Protein AF-X1UBA2-F1 (afdb_monomer_lite)

Organism: NCBI:txid412755

Foldseek 3Di:
DEALEEAEQQQLCLVVLVVVLVCPPPVNVVVQQPDAQPVRHHDHPPHADAYEYQHHHDYPDCSVVVSVVSNVVSVHHYHDCNVQEDCDWDADPNHTRHYSLVVLQPDSEYERARQDDDACVVVVSNVVSVHAYEYECHDNCVPPPVVVPDDHNYLYPDWDADPVRRTDGDDD

Sequence (172 aa):
MLQATRVTNRKAIELAIDVIGEMQKEKNRKILEEAKLYNGKSFKEDSRIVLVLAGMIETADDYVERLKTRAKESNVELLFVNNLVEHSRCIKNNNKIYSLWDTYVFADIVTYPSIQEGWGNQFLEGLFAKKPMLVFEYDVYKEDIKEKGFKVISLGDKYELDKYGLAKVDKK

Secondary structure (DSSP, 8-state):
-EE-S-BSGGG-THHHHHHHHHHTSHHHHHHHHHSBPTTSPBP-TT---EEEE-S-B--SSSHHHHHHHHHHHTTPEEEE-TTSEESS-EEETTEEEEEHHHHHHH-SSEEE--SS-SS-HHHHHHHHTT--EEE---HHIIIIIGGG----EE--S--EE-TTS-EE----

pLDDT: mean 94.85, std 4.14, range [59.09, 98.62]

Structure (mmCIF, N/CA/C/O backbone):
data_AF-X1UBA2-F1
#
_entry.id   AF-X1UBA2-F1
#
loop_
_atom_site.group_PDB
_atom_site.id
_atom_site.type_symbol
_atom_site.label_atom_id
_atom_site.label_alt_id
_atom_site.label_comp_id
_atom_site.label_asym_id
_atom_site.label_entity_id
_atom_site.label_seq_id
_atom_site.pdbx_PDB_ins_code
_atom_site.Cartn_x
_atom_site.Cartn_y
_atom_site.Cartn_z
_atom_site.occupancy
_atom_site.B_iso_or_equiv
_atom_site.auth_seq_id
_atom_site.auth_comp_id
_atom_site.auth_asym_id
_atom_site.auth_atom_id
_atom_site.pdbx_PDB_model_num
ATOM 1 N N . MET A 1 1 ? 2.093 -6.332 3.374 1.00 97.38 1 MET A N 1
ATOM 2 C CA . MET A 1 1 ? 1.304 -5.557 2.387 1.00 97.38 1 MET A CA 1
ATOM 3 C C . MET A 1 1 ? 2.183 -5.285 1.176 1.00 97.38 1 MET A C 1
ATOM 5 O O . MET A 1 1 ? 3.387 -5.146 1.357 1.00 97.38 1 MET A O 1
ATOM 9 N N . LEU A 1 2 ? 1.626 -5.280 -0.036 1.00 98.50 2 LEU A N 1
ATOM 10 C CA . LEU A 1 2 ? 2.387 -5.181 -1.288 1.00 98.50 2 LEU A CA 1
ATOM 11 C C . LEU A 1 2 ? 2.038 -3.909 -2.065 1.00 98.50 2 LEU A C 1
ATOM 13 O O . LEU A 1 2 ? 0.901 -3.763 -2.504 1.00 98.50 2 LEU A O 1
ATOM 17 N N . GLN A 1 3 ? 3.050 -3.088 -2.337 1.00 97.81 3 GLN A N 1
ATOM 18 C CA . GLN A 1 3 ? 3.025 -2.028 -3.336 1.00 97.81 3 GLN A CA 1
ATOM 19 C C . GLN A 1 3 ? 3.725 -2.530 -4.611 1.00 97.81 3 GLN A C 1
ATOM 21 O O . GLN A 1 3 ? 4.956 -2.568 -4.701 1.00 97.81 3 GLN A O 1
ATOM 26 N N . ALA A 1 4 ? 2.929 -2.931 -5.602 1.00 95.75 4 ALA A N 1
ATOM 27 C CA . ALA A 1 4 ? 3.421 -3.484 -6.869 1.00 95.75 4 ALA A CA 1
ATOM 28 C C . ALA A 1 4 ? 3.669 -2.420 -7.957 1.00 95.75 4 ALA A C 1
ATOM 30 O O . ALA A 1 4 ? 4.219 -2.714 -9.017 1.00 95.75 4 ALA A O 1
ATOM 31 N N . THR A 1 5 ? 3.261 -1.170 -7.722 1.00 95.44 5 THR A N 1
ATOM 32 C CA . THR A 1 5 ? 3.533 -0.073 -8.655 1.00 95.44 5 THR A CA 1
ATOM 33 C C . THR A 1 5 ? 4.983 0.380 -8.562 1.00 95.44 5 THR A C 1
ATOM 35 O O . THR A 1 5 ? 5.669 0.148 -7.568 1.00 95.44 5 THR A O 1
ATOM 38 N N . ARG A 1 6 ? 5.415 1.145 -9.566 1.00 94.94 6 ARG A N 1
ATOM 39 C CA . ARG A 1 6 ? 6.634 1.955 -9.479 1.00 94.94 6 ARG A CA 1
ATOM 40 C C . ARG A 1 6 ? 6.600 2.880 -8.259 1.00 94.94 6 ARG A C 1
ATOM 42 O O . ARG A 1 6 ? 5.516 3.278 -7.827 1.00 94.94 6 ARG A O 1
ATOM 49 N N . VAL A 1 7 ? 7.766 3.235 -7.735 1.00 96.81 7 VAL A N 1
ATOM 50 C CA . VAL A 1 7 ? 7.919 4.169 -6.614 1.00 96.81 7 VAL A CA 1
ATOM 51 C C . VAL A 1 7 ? 8.079 5.578 -7.176 1.00 96.81 7 VAL A C 1
ATOM 53 O O . VAL A 1 7 ? 9.129 5.914 -7.719 1.00 96.81 7 VAL A O 1
ATOM 56 N N . THR A 1 8 ? 7.013 6.376 -7.092 1.00 96.38 8 THR A N 1
ATOM 57 C CA . THR A 1 8 ? 6.951 7.756 -7.597 1.00 96.38 8 THR A CA 1
ATOM 58 C C . THR A 1 8 ? 5.837 8.539 -6.890 1.00 96.38 8 THR A C 1
ATOM 60 O O . THR A 1 8 ? 4.857 7.929 -6.456 1.00 96.38 8 THR A O 1
ATOM 63 N N . ASN A 1 9 ? 5.957 9.870 -6.805 1.00 95.88 9 ASN A N 1
ATOM 64 C CA . ASN A 1 9 ? 5.080 10.749 -6.014 1.00 95.88 9 ASN A CA 1
ATOM 65 C C . ASN A 1 9 ? 3.577 10.513 -6.257 1.00 95.88 9 ASN A C 1
ATOM 67 O O . ASN A 1 9 ? 2.803 10.354 -5.320 1.00 95.88 9 ASN A O 1
ATOM 71 N N . ARG A 1 10 ? 3.150 10.394 -7.521 1.00 95.19 10 ARG A N 1
ATOM 72 C CA . ARG A 1 10 ? 1.727 10.206 -7.874 1.00 95.19 10 ARG A CA 1
ATOM 73 C C . ARG A 1 10 ? 1.104 8.896 -7.373 1.00 95.19 10 ARG A C 1
ATOM 75 O O . ARG A 1 10 ? -0.110 8.717 -7.463 1.00 95.19 10 ARG A O 1
ATOM 82 N N . LYS A 1 11 ? 1.925 7.948 -6.907 1.00 97.06 11 LYS A N 1
ATOM 83 C CA . LYS A 1 11 ? 1.452 6.676 -6.347 1.00 97.06 11 LYS A CA 1
ATOM 84 C C . LYS A 1 11 ? 1.094 6.779 -4.871 1.00 97.06 11 LYS A C 1
ATOM 86 O O . LYS A 1 11 ? 0.475 5.839 -4.393 1.00 97.06 11 LYS A O 1
ATOM 91 N N . ALA A 1 12 ? 1.457 7.877 -4.201 1.00 97.62 12 ALA A N 1
ATOM 92 C CA . ALA A 1 12 ? 1.105 8.193 -2.818 1.00 97.62 12 ALA A CA 1
ATOM 93 C C . ALA A 1 12 ? 1.307 7.019 -1.835 1.00 97.62 12 ALA A C 1
ATOM 95 O O . ALA A 1 12 ? 0.443 6.676 -1.027 1.00 97.62 12 ALA A O 1
ATOM 96 N N . ILE A 1 13 ? 2.465 6.362 -1.931 1.00 98.31 13 ILE A N 1
ATOM 97 C CA . ILE A 1 13 ? 2.840 5.174 -1.148 1.00 98.31 13 ILE A CA 1
ATOM 98 C C . ILE A 1 13 ? 2.799 5.452 0.362 1.00 98.31 13 ILE A C 1
ATOM 100 O O . ILE A 1 13 ? 2.500 4.558 1.152 1.00 98.31 13 ILE A O 1
ATOM 104 N N . GLU A 1 14 ? 3.040 6.695 0.765 1.00 98.38 14 GLU A N 1
ATOM 105 C CA . GLU A 1 14 ? 2.887 7.201 2.125 1.00 98.38 14 GLU A CA 1
ATOM 106 C C . GLU A 1 14 ? 1.521 6.885 2.746 1.00 98.38 14 GLU A C 1
ATOM 108 O O . GLU A 1 14 ? 1.462 6.594 3.935 1.00 98.38 14 GLU A O 1
ATOM 113 N N . LEU A 1 15 ? 0.439 6.827 1.965 1.00 98.44 15 LEU A N 1
ATOM 114 C CA . LEU A 1 15 ? -0.880 6.494 2.504 1.00 98.44 15 LEU A CA 1
ATOM 115 C C . LEU A 1 15 ? -0.945 5.031 2.964 1.00 98.44 15 LEU A C 1
ATOM 117 O O . LEU A 1 15 ? -1.611 4.714 3.948 1.00 98.44 15 LEU A O 1
ATOM 121 N N . ALA A 1 16 ? -0.218 4.127 2.300 1.00 98.50 16 ALA A N 1
ATOM 122 C CA . ALA A 1 16 ? -0.073 2.753 2.774 1.00 98.50 16 ALA A CA 1
ATOM 123 C C . ALA A 1 16 ? 0.771 2.684 4.056 1.00 98.50 16 ALA A C 1
ATOM 125 O O . ALA A 1 16 ? 0.472 1.879 4.939 1.00 98.50 16 ALA A O 1
ATOM 126 N N . ILE A 1 17 ? 1.796 3.536 4.176 1.00 98.62 17 ILE A N 1
ATOM 127 C CA . ILE A 1 17 ? 2.599 3.666 5.401 1.00 98.62 17 ILE A CA 1
ATOM 128 C C . ILE A 1 17 ? 1.708 4.130 6.555 1.00 98.62 17 ILE A C 1
ATOM 130 O O . ILE A 1 17 ? 1.725 3.511 7.617 1.00 98.62 17 ILE A O 1
ATOM 134 N N . ASP A 1 18 ? 0.888 5.155 6.334 1.00 97.81 18 ASP A N 1
ATOM 135 C CA . ASP A 1 18 ? -0.023 5.695 7.342 1.00 97.81 18 ASP A CA 1
ATOM 136 C C . ASP A 1 18 ? -1.029 4.643 7.823 1.00 97.81 18 ASP A C 1
ATOM 138 O O . ASP A 1 18 ? -1.235 4.491 9.029 1.00 97.81 18 ASP A O 1
ATOM 142 N N . VAL A 1 19 ? -1.607 3.858 6.904 1.00 97.81 19 VAL A N 1
ATOM 143 C CA . VAL A 1 19 ? -2.500 2.745 7.264 1.00 97.81 19 VAL A CA 1
ATOM 144 C C . VAL A 1 19 ? -1.780 1.705 8.113 1.00 97.81 19 VAL A C 1
ATOM 146 O O . VAL A 1 19 ? -2.325 1.281 9.129 1.00 97.81 19 VAL A O 1
ATOM 149 N N . ILE A 1 20 ? -0.556 1.309 7.753 1.00 98.06 20 ILE A N 1
ATOM 150 C CA . ILE A 1 20 ? 0.208 0.353 8.567 1.00 98.06 20 ILE A CA 1
ATOM 151 C C . ILE A 1 20 ? 0.513 0.949 9.944 1.00 98.06 20 ILE A C 1
ATOM 153 O O . ILE A 1 20 ? 0.348 0.262 10.951 1.00 98.06 20 ILE A O 1
ATOM 157 N N . GLY A 1 21 ? 0.889 2.227 10.012 1.00 97.44 21 GLY A N 1
ATOM 158 C CA . GLY A 1 21 ? 1.092 2.942 11.272 1.00 97.44 21 GLY A CA 1
ATOM 159 C C . GLY A 1 21 ? -0.148 2.897 12.170 1.00 97.44 21 GLY A C 1
ATOM 160 O O . GLY A 1 21 ? -0.042 2.606 13.360 1.00 97.44 21 GLY A O 1
ATOM 161 N N . GLU A 1 22 ? -1.341 3.100 11.604 1.00 96.12 22 GLU A N 1
ATOM 162 C CA . GLU A 1 22 ? -2.607 2.955 12.330 1.00 96.12 22 GLU A CA 1
ATOM 163 C C . GLU A 1 22 ? -2.889 1.495 12.728 1.00 96.12 22 GLU A C 1
ATOM 165 O O . GLU A 1 22 ? -3.284 1.252 13.868 1.00 96.12 22 GLU A O 1
ATOM 170 N N . MET A 1 23 ? -2.646 0.511 11.855 1.00 95.56 23 MET A N 1
ATOM 171 C CA . MET A 1 23 ? -2.834 -0.920 12.155 1.00 95.56 23 MET A CA 1
ATOM 172 C C . MET A 1 23 ? -1.952 -1.408 13.310 1.00 95.56 23 MET A C 1
ATOM 174 O O . MET A 1 23 ? -2.353 -2.299 14.055 1.00 95.56 23 MET A O 1
ATOM 178 N N . GLN A 1 24 ? -0.757 -0.836 13.465 1.00 95.25 24 GLN A N 1
ATOM 179 C CA . GLN A 1 24 ? 0.185 -1.218 14.518 1.00 95.25 24 GLN A CA 1
ATOM 180 C C . GLN A 1 24 ? -0.149 -0.632 15.893 1.00 95.25 24 GLN A C 1
ATOM 182 O O . GLN A 1 24 ? 0.412 -1.086 16.890 1.00 95.25 24 GLN A O 1
ATOM 187 N N . LYS A 1 25 ? -1.062 0.344 15.984 1.00 95.38 25 LYS A N 1
ATOM 188 C CA . LYS A 1 25 ? -1.527 0.846 17.283 1.00 95.38 25 LYS A CA 1
ATOM 189 C C . LYS A 1 25 ? -2.190 -0.276 18.067 1.00 95.38 25 LYS A C 1
ATOM 191 O O . LYS A 1 25 ? -2.997 -1.015 17.512 1.00 95.38 25 LYS A O 1
ATOM 1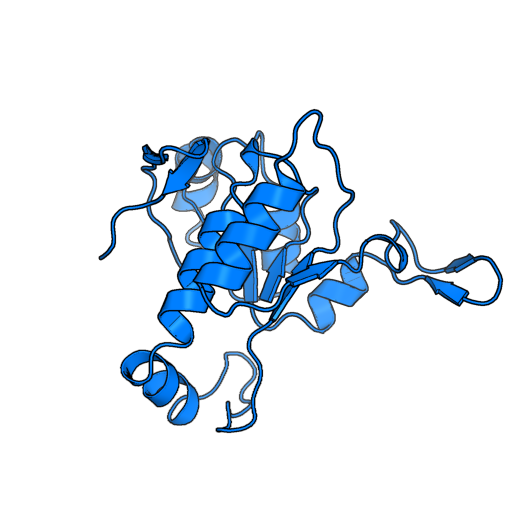96 N N . GLU A 1 26 ? -1.921 -0.337 19.370 1.00 94.25 26 GLU A N 1
ATOM 197 C CA . GLU A 1 26 ? -2.340 -1.438 20.249 1.00 94.25 26 GLU A CA 1
ATOM 198 C C . GLU A 1 26 ? -3.820 -1.824 20.075 1.00 94.25 26 GLU A C 1
ATOM 200 O O . GLU A 1 26 ? -4.140 -2.992 19.871 1.00 94.25 26 GLU A O 1
ATOM 205 N N . LYS A 1 27 ? -4.724 -0.834 20.068 1.00 95.12 27 LYS A N 1
ATOM 206 C CA . LYS A 1 27 ? -6.165 -1.055 19.870 1.00 95.12 27 LYS A CA 1
ATOM 207 C C . LYS A 1 27 ? -6.480 -1.769 18.550 1.00 95.12 27 LYS A C 1
ATOM 209 O O . LYS A 1 27 ? -7.299 -2.679 18.537 1.00 95.12 27 LYS A O 1
ATOM 214 N N . ASN A 1 28 ? -5.862 -1.345 17.450 1.00 94.94 28 ASN A N 1
ATOM 215 C CA . ASN A 1 28 ? -6.130 -1.895 16.121 1.00 94.94 28 ASN A CA 1
ATOM 216 C C . ASN A 1 28 ? -5.433 -3.242 15.931 1.00 94.94 28 ASN A C 1
ATOM 218 O O . ASN A 1 28 ? -5.995 -4.147 15.319 1.00 94.94 28 ASN A O 1
ATOM 222 N N . ARG A 1 29 ? -4.242 -3.401 16.512 1.00 94.75 29 ARG A N 1
ATOM 223 C CA . ARG A 1 29 ? -3.502 -4.658 16.485 1.00 94.75 29 ARG A CA 1
ATOM 224 C C . ARG A 1 29 ? -4.261 -5.782 17.191 1.00 94.75 29 ARG A C 1
ATOM 226 O O . ARG A 1 29 ? -4.348 -6.867 16.628 1.00 94.75 29 ARG A O 1
ATOM 233 N N . LYS A 1 30 ? -4.892 -5.511 18.341 1.00 94.44 30 LYS A N 1
ATOM 234 C CA . LYS A 1 30 ? -5.744 -6.493 19.041 1.00 94.44 30 LYS A CA 1
ATOM 235 C C . LYS A 1 30 ? -6.877 -7.023 18.158 1.00 94.44 30 LYS A C 1
ATOM 237 O O . LYS A 1 30 ? -7.118 -8.222 18.129 1.00 94.44 30 LYS A O 1
ATOM 242 N N . ILE A 1 31 ? -7.501 -6.156 17.353 1.00 94.38 31 ILE A N 1
ATOM 243 C CA . ILE A 1 31 ? -8.531 -6.574 16.385 1.00 94.38 31 ILE A CA 1
ATOM 244 C C . ILE A 1 31 ? -7.952 -7.569 15.370 1.00 94.38 31 ILE A C 1
ATOM 246 O O . ILE A 1 31 ? -8.614 -8.540 15.015 1.00 94.38 31 ILE A O 1
ATOM 250 N N . LEU A 1 32 ? -6.717 -7.351 14.902 1.00 92.94 32 LEU A N 1
ATOM 251 C CA . LEU A 1 32 ? -6.056 -8.277 13.978 1.00 92.94 32 LEU A CA 1
ATOM 252 C C . LEU A 1 32 ? -5.765 -9.627 14.643 1.00 92.94 32 LEU A C 1
ATOM 254 O O . LEU A 1 32 ? -5.968 -10.658 14.008 1.00 92.94 32 LEU A O 1
ATOM 258 N N . GLU A 1 33 ? -5.313 -9.619 15.898 1.00 93.56 33 GLU A N 1
ATOM 259 C CA . GLU A 1 33 ? -4.967 -10.820 16.676 1.00 93.56 33 GLU A CA 1
ATOM 260 C C . GLU A 1 33 ? -6.193 -11.687 17.015 1.00 93.56 33 GLU A C 1
ATOM 262 O O . GLU A 1 33 ? -6.102 -12.916 17.038 1.00 93.56 33 GLU A O 1
ATOM 267 N N . GLU A 1 34 ? -7.355 -11.064 17.220 1.00 93.50 34 GLU A N 1
ATOM 268 C CA . GLU A 1 34 ? -8.629 -11.751 17.469 1.00 93.50 34 GLU A CA 1
ATOM 269 C C . GLU A 1 34 ? -9.311 -12.237 16.176 1.00 93.50 34 GLU A C 1
ATOM 271 O O . GLU A 1 34 ? -10.124 -13.167 16.198 1.00 93.50 34 GLU A O 1
ATOM 276 N N . ALA A 1 35 ? -8.981 -11.630 15.033 1.00 90.94 35 ALA A N 1
ATOM 277 C CA . ALA A 1 35 ? -9.580 -11.939 13.742 1.00 90.94 35 ALA A CA 1
ATOM 278 C C . ALA A 1 35 ? -8.798 -12.993 12.937 1.00 90.94 35 ALA A C 1
ATOM 280 O O . ALA A 1 35 ? -7.645 -13.347 13.197 1.00 90.94 35 ALA A O 1
ATOM 281 N N . LYS A 1 36 ? -9.443 -13.496 11.880 1.00 92.31 36 LYS A N 1
ATOM 282 C CA . LYS A 1 36 ? -8.781 -14.268 10.823 1.00 92.31 36 LYS A CA 1
ATOM 283 C C . LYS A 1 36 ? -8.477 -13.361 9.641 1.00 92.31 36 LYS A C 1
ATOM 285 O O . LYS A 1 36 ? -9.319 -12.568 9.225 1.00 92.31 36 LYS A O 1
ATOM 290 N N . LEU A 1 37 ? -7.289 -13.524 9.065 1.00 92.44 37 LEU A N 1
ATOM 291 C CA . LEU A 1 37 ? -6.950 -12.916 7.783 1.00 92.44 37 LEU A CA 1
ATOM 292 C C . LEU A 1 37 ? -7.864 -13.477 6.682 1.00 92.44 37 LEU A C 1
ATOM 294 O O . LEU A 1 37 ? -8.437 -14.558 6.822 1.00 92.44 37 LEU A O 1
ATOM 298 N N . TYR A 1 38 ? -7.949 -12.782 5.544 1.00 89.94 38 TYR A N 1
ATOM 299 C CA . TYR A 1 38 ? -8.788 -13.179 4.398 1.00 89.94 38 TYR A CA 1
ATOM 300 C C . TYR A 1 38 ? -8.539 -14.618 3.898 1.00 89.94 38 TYR A C 1
ATOM 302 O O . TYR A 1 38 ? -9.408 -15.222 3.278 1.00 89.94 38 TYR A O 1
ATOM 310 N N . ASN A 1 39 ? -7.345 -15.161 4.158 1.00 90.75 39 ASN A N 1
ATOM 311 C CA . ASN A 1 39 ? -6.912 -16.506 3.781 1.00 90.75 39 ASN A CA 1
ATOM 312 C C . ASN A 1 39 ? -7.069 -17.541 4.916 1.00 90.75 39 ASN A C 1
ATOM 314 O O . ASN A 1 39 ? -6.516 -18.636 4.824 1.00 90.75 39 ASN A O 1
ATOM 318 N N . GLY A 1 40 ? -7.768 -17.197 6.002 1.00 93.19 40 GLY A N 1
ATOM 319 C CA . GLY A 1 40 ? -8.025 -18.071 7.151 1.00 93.19 40 GLY A CA 1
ATOM 320 C C . GLY A 1 40 ? -6.862 -18.211 8.140 1.00 93.19 40 GLY A C 1
ATOM 321 O O . GLY A 1 40 ? -7.017 -18.866 9.175 1.00 93.19 40 GLY A O 1
ATOM 322 N N . LYS A 1 41 ? -5.702 -17.598 7.871 1.00 93.31 41 LYS A N 1
ATOM 323 C CA . LYS A 1 41 ? -4.570 -17.592 8.808 1.00 93.31 41 LYS A CA 1
ATOM 324 C C . LYS A 1 41 ? -4.865 -16.685 10.006 1.00 93.31 41 LYS A C 1
ATOM 326 O O . LYS A 1 41 ? -5.590 -15.700 9.887 1.00 93.31 41 LYS A O 1
ATOM 331 N N . SER A 1 42 ? -4.293 -17.018 11.160 1.00 94.25 42 SER A N 1
ATOM 332 C CA . SER A 1 42 ? -4.296 -16.127 12.328 1.00 94.25 42 SER A CA 1
ATOM 333 C C . SER A 1 42 ? -3.182 -15.091 12.216 1.00 94.25 42 SER A C 1
ATOM 335 O O . SER A 1 42 ? -2.085 -15.425 11.765 1.00 94.25 42 SER A O 1
ATOM 337 N N . PHE A 1 43 ? -3.447 -13.881 12.701 1.00 94.62 43 PHE A N 1
ATOM 338 C CA . PHE A 1 43 ? -2.416 -12.905 13.032 1.00 94.62 43 PHE A CA 1
ATOM 339 C C . PHE A 1 43 ? -2.018 -13.104 14.501 1.00 94.62 43 PHE A C 1
ATOM 341 O O . PHE A 1 43 ? -2.880 -13.316 15.347 1.00 94.62 43 PHE A O 1
ATOM 348 N N . LYS A 1 44 ? -0.721 -13.132 14.798 1.00 92.75 44 LYS A N 1
ATOM 349 C CA . LYS A 1 44 ? -0.187 -13.426 16.137 1.00 92.75 44 LYS A CA 1
ATOM 350 C C . LYS A 1 44 ? 0.556 -12.221 16.700 1.00 92.75 44 LYS A C 1
ATOM 352 O O . LYS A 1 44 ? 0.955 -11.335 15.948 1.00 92.75 44 LYS A O 1
ATOM 357 N N . GLU A 1 45 ? 0.836 -12.254 17.997 1.00 89.06 45 GLU A N 1
ATOM 358 C CA . GLU A 1 45 ? 1.631 -11.230 18.683 1.00 89.06 45 GLU A CA 1
ATOM 359 C C . GLU A 1 45 ? 3.001 -11.001 18.014 1.00 89.06 45 GLU A C 1
ATOM 361 O O . GLU A 1 45 ? 3.410 -9.859 17.820 1.00 89.06 45 GLU A O 1
ATOM 366 N N . ASP A 1 46 ? 3.665 -12.064 17.548 1.00 91.31 46 ASP A N 1
ATOM 367 C CA . ASP A 1 46 ? 4.959 -12.015 16.850 1.00 91.31 46 ASP A CA 1
ATOM 368 C C . ASP A 1 46 ? 4.853 -11.701 15.343 1.00 91.31 46 ASP A C 1
ATOM 370 O O . ASP A 1 46 ? 5.864 -11.627 14.637 1.00 91.31 46 ASP A O 1
ATOM 374 N N . SER A 1 47 ? 3.640 -11.500 14.817 1.00 94.38 47 SER A N 1
ATOM 375 C CA . SER A 1 47 ? 3.431 -11.212 13.396 1.00 94.38 47 SER A CA 1
ATOM 376 C C . SER A 1 47 ? 3.891 -9.802 13.034 1.00 94.38 47 SER A C 1
ATOM 378 O O . SER A 1 47 ? 3.571 -8.811 13.693 1.00 94.38 47 SER A O 1
ATOM 380 N N . ARG A 1 48 ? 4.621 -9.692 11.926 1.00 95.06 48 ARG A N 1
ATOM 381 C CA . ARG A 1 48 ? 5.126 -8.417 11.405 1.00 95.06 48 ARG A CA 1
ATOM 382 C C . ARG A 1 48 ? 4.209 -7.870 10.320 1.00 95.06 48 ARG A C 1
ATOM 384 O O . ARG A 1 48 ? 3.746 -8.623 9.464 1.00 95.06 48 ARG A O 1
ATOM 391 N N . ILE A 1 49 ? 4.005 -6.553 10.314 1.00 96.94 49 ILE A N 1
ATOM 392 C CA . ILE A 1 49 ? 3.355 -5.851 9.203 1.00 96.94 49 ILE A CA 1
ATOM 393 C C . ILE A 1 49 ? 4.435 -5.081 8.451 1.00 96.94 49 ILE A C 1
ATOM 395 O O . ILE A 1 49 ? 4.970 -4.097 8.947 1.00 96.94 49 ILE A O 1
ATOM 399 N N . VAL A 1 50 ? 4.761 -5.552 7.251 1.00 98.00 50 VAL A N 1
ATOM 400 C CA . VAL A 1 50 ? 5.782 -4.946 6.387 1.00 98.00 50 VAL A CA 1
ATOM 401 C C . VAL A 1 50 ? 5.147 -4.409 5.108 1.00 98.00 50 VAL A C 1
ATOM 403 O O . VAL A 1 50 ? 4.199 -5.016 4.588 1.00 98.00 50 VAL A O 1
ATOM 406 N N . LEU A 1 51 ? 5.672 -3.303 4.577 1.00 98.62 51 LEU A N 1
ATOM 407 C CA . LEU A 1 51 ? 5.318 -2.796 3.251 1.00 98.62 51 LEU A CA 1
ATOM 408 C C . LEU A 1 51 ? 6.398 -3.191 2.243 1.00 98.62 51 LEU A C 1
ATOM 410 O O . LEU A 1 51 ? 7.517 -2.684 2.278 1.00 98.62 51 LEU A O 1
ATOM 414 N N . VAL A 1 52 ? 6.055 -4.104 1.340 1.00 98.50 52 VAL A N 1
ATOM 415 C CA . VAL A 1 52 ? 6.953 -4.582 0.285 1.00 98.50 52 VAL A CA 1
ATOM 416 C C . VAL A 1 52 ? 6.780 -3.717 -0.957 1.00 98.50 52 VAL A C 1
ATOM 418 O O . VAL A 1 52 ? 5.676 -3.607 -1.484 1.00 98.50 52 VAL A O 1
ATOM 421 N N . LEU A 1 53 ? 7.875 -3.132 -1.431 1.00 98.25 53 LEU A N 1
ATOM 422 C CA . LEU A 1 53 ? 7.956 -2.263 -2.602 1.00 98.25 53 LEU A CA 1
ATOM 423 C C . LEU A 1 53 ? 8.656 -3.039 -3.719 1.00 98.25 53 LEU A C 1
ATOM 425 O O . LEU A 1 53 ? 9.876 -3.219 -3.693 1.00 98.25 53 LEU A O 1
ATOM 429 N N . ALA A 1 54 ? 7.866 -3.553 -4.662 1.00 96.75 54 ALA A N 1
ATOM 430 C CA . ALA A 1 54 ? 8.358 -4.438 -5.721 1.00 96.75 54 ALA A CA 1
ATOM 431 C C . ALA A 1 54 ? 8.629 -3.717 -7.048 1.00 96.75 54 ALA A C 1
ATOM 433 O O . ALA A 1 54 ? 9.402 -4.211 -7.866 1.00 96.75 54 ALA A O 1
ATOM 434 N N . GLY A 1 55 ? 7.996 -2.565 -7.280 1.00 93.69 55 GLY A N 1
ATOM 435 C CA . GLY A 1 55 ? 8.170 -1.820 -8.521 1.00 93.69 55 GLY A CA 1
ATOM 436 C C . GLY A 1 55 ? 9.466 -1.013 -8.574 1.00 93.69 55 GLY A C 1
ATOM 437 O O . GLY A 1 55 ? 10.074 -0.683 -7.557 1.00 93.69 55 GLY A O 1
ATOM 438 N N . MET A 1 56 ? 9.866 -0.660 -9.795 1.00 94.06 56 MET A N 1
ATOM 439 C CA . MET A 1 56 ? 11.042 0.174 -10.048 1.00 94.06 56 MET A CA 1
ATOM 440 C C . MET A 1 56 ? 10.931 1.540 -9.366 1.00 94.06 56 MET A C 1
ATOM 442 O O . MET A 1 56 ? 9.848 2.124 -9.291 1.00 94.06 56 MET A O 1
ATOM 446 N N . ILE A 1 57 ? 12.067 2.065 -8.914 1.00 95.75 57 ILE A N 1
ATOM 447 C CA . ILE A 1 57 ? 12.167 3.420 -8.377 1.00 95.75 57 ILE A CA 1
ATOM 448 C C . ILE A 1 57 ? 12.274 4.394 -9.554 1.00 95.75 57 ILE A C 1
ATOM 450 O O . ILE A 1 57 ? 13.256 4.369 -10.287 1.00 95.75 57 ILE A O 1
ATOM 454 N N . GLU A 1 58 ? 11.255 5.235 -9.734 1.00 92.75 58 GLU A N 1
ATOM 455 C CA . GLU A 1 58 ? 11.166 6.235 -10.806 1.00 92.75 58 GLU A CA 1
ATOM 456 C C . GLU A 1 58 ? 10.774 7.586 -10.208 1.00 92.75 58 GLU A C 1
ATOM 458 O O . GLU A 1 58 ? 9.668 8.101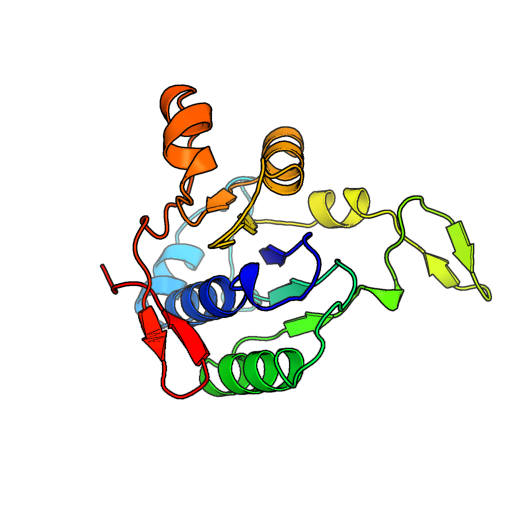 -10.404 1.00 92.75 58 GLU A O 1
ATOM 463 N N . THR A 1 59 ? 11.692 8.157 -9.437 1.00 89.50 59 THR A N 1
ATOM 464 C CA . THR A 1 59 ? 11.535 9.512 -8.926 1.00 89.50 59 THR A CA 1
ATOM 465 C C . THR A 1 59 ? 12.711 10.387 -9.336 1.00 89.50 59 THR A C 1
ATOM 467 O O . THR A 1 59 ? 13.846 9.918 -9.396 1.00 89.50 59 THR A O 1
ATOM 470 N N . ALA A 1 60 ? 12.416 11.646 -9.657 1.00 83.19 60 ALA A N 1
ATOM 471 C CA . ALA A 1 60 ? 13.411 12.665 -9.994 1.00 83.19 60 ALA A CA 1
ATOM 472 C C . ALA A 1 60 ? 13.852 13.485 -8.767 1.00 83.19 60 ALA A C 1
ATOM 474 O O . ALA A 1 60 ? 14.766 14.298 -8.871 1.00 83.19 60 ALA A O 1
ATOM 475 N N . ASP A 1 61 ? 13.192 13.285 -7.625 1.00 92.69 61 ASP A N 1
ATOM 476 C CA . ASP A 1 61 ? 13.406 14.006 -6.371 1.00 92.69 61 ASP A CA 1
ATOM 477 C C . ASP A 1 61 ? 13.787 13.048 -5.221 1.00 92.69 61 ASP A C 1
ATOM 479 O O . ASP A 1 61 ? 14.122 11.880 -5.425 1.00 92.69 61 ASP A O 1
ATOM 483 N N . ASP A 1 62 ? 13.709 13.538 -3.987 1.00 96.31 62 ASP A N 1
ATOM 484 C CA . ASP A 1 62 ? 14.015 12.811 -2.755 1.00 96.31 62 ASP A CA 1
ATOM 485 C C . ASP A 1 62 ? 12.856 11.943 -2.216 1.00 96.31 62 ASP A C 1
ATOM 487 O O . ASP A 1 62 ? 12.886 11.530 -1.054 1.00 96.31 62 ASP A O 1
ATOM 491 N N . TYR A 1 63 ? 11.832 11.629 -3.022 1.00 97.44 63 TYR A N 1
ATOM 492 C CA . TYR A 1 63 ? 10.616 10.938 -2.565 1.00 97.44 63 TYR A CA 1
ATOM 493 C C . TYR A 1 63 ? 10.895 9.639 -1.795 1.00 97.44 63 TYR A C 1
ATOM 495 O O . TYR A 1 63 ? 10.259 9.374 -0.778 1.00 97.44 63 TYR A O 1
ATOM 503 N N . VAL A 1 64 ? 11.889 8.845 -2.210 1.00 97.62 64 VAL A N 1
ATOM 504 C CA . VAL A 1 64 ? 12.278 7.618 -1.487 1.00 97.62 64 VAL A CA 1
ATOM 505 C C . VAL A 1 64 ? 12.755 7.919 -0.063 1.00 97.62 64 VAL A C 1
ATOM 507 O O . VAL A 1 64 ? 12.410 7.187 0.864 1.00 97.62 64 VAL A O 1
ATOM 510 N N . GLU A 1 65 ? 13.517 8.993 0.135 1.00 97.88 65 GLU A N 1
ATOM 511 C CA . GLU A 1 65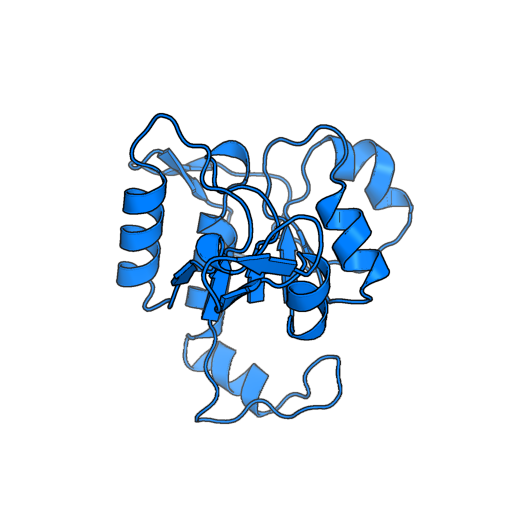 ? 13.998 9.394 1.460 1.00 97.88 65 GLU A CA 1
ATOM 512 C C . GLU A 1 65 ? 12.865 9.969 2.317 1.00 97.88 65 GLU A C 1
ATOM 514 O O . GLU A 1 65 ? 12.778 9.666 3.512 1.00 97.88 65 GLU A O 1
ATOM 519 N N . ARG A 1 66 ? 11.922 10.699 1.705 1.00 97.94 66 ARG A N 1
ATOM 520 C CA . ARG A 1 66 ? 10.685 11.132 2.375 1.00 97.94 66 ARG A CA 1
ATOM 521 C C . ARG A 1 66 ? 9.837 9.935 2.830 1.00 97.94 66 ARG A C 1
ATOM 523 O O . ARG A 1 66 ? 9.399 9.911 3.980 1.00 97.94 66 ARG A O 1
ATOM 530 N N . LEU A 1 67 ? 9.693 8.894 2.002 1.00 98.25 67 LEU A N 1
ATOM 531 C CA . LEU A 1 67 ? 9.014 7.643 2.378 1.00 98.25 67 LEU A CA 1
ATOM 532 C C . LEU A 1 67 ? 9.718 6.919 3.532 1.00 98.25 67 LEU A C 1
ATOM 534 O O . LEU A 1 67 ? 9.060 6.500 4.483 1.00 98.25 67 LEU A O 1
ATOM 538 N N . LYS A 1 68 ? 11.050 6.788 3.481 1.00 98.38 68 LYS A N 1
ATOM 539 C CA . LYS A 1 68 ? 11.833 6.178 4.571 1.00 98.38 68 LYS A CA 1
ATOM 540 C C . LYS A 1 68 ? 11.676 6.950 5.880 1.00 98.38 68 LYS A C 1
ATOM 542 O O . LYS A 1 68 ? 11.536 6.333 6.934 1.00 98.38 68 LYS A O 1
ATOM 547 N N . THR A 1 69 ? 11.664 8.281 5.814 1.00 98.31 69 THR A N 1
ATOM 548 C CA . THR A 1 69 ? 11.453 9.149 6.980 1.00 98.31 69 THR A CA 1
ATOM 549 C C . THR A 1 69 ? 10.060 8.935 7.569 1.00 98.31 69 THR A C 1
ATOM 551 O O . THR A 1 69 ? 9.950 8.597 8.747 1.00 98.31 69 THR A O 1
ATOM 554 N N . ARG A 1 70 ? 9.007 9.004 6.741 1.00 98.06 70 ARG A N 1
ATOM 555 C CA . ARG A 1 70 ? 7.614 8.753 7.154 1.00 98.06 70 ARG A CA 1
ATOM 556 C C . ARG A 1 70 ? 7.438 7.371 7.784 1.00 98.06 70 ARG A C 1
ATOM 558 O O . ARG A 1 70 ? 6.770 7.233 8.809 1.00 98.06 70 ARG A O 1
ATOM 565 N N . ALA A 1 71 ? 8.059 6.351 7.193 1.00 98.38 71 ALA A N 1
ATOM 566 C CA . ALA A 1 71 ? 8.022 4.987 7.705 1.00 98.38 71 ALA A CA 1
ATOM 567 C C . ALA A 1 71 ? 8.710 4.869 9.066 1.00 98.38 71 ALA A C 1
ATOM 569 O O . ALA A 1 71 ? 8.134 4.298 9.987 1.00 98.38 71 ALA A O 1
ATOM 570 N N . LYS A 1 72 ? 9.894 5.471 9.230 1.00 98.19 72 LYS A N 1
ATOM 571 C CA . LYS A 1 72 ? 10.610 5.498 10.511 1.00 98.19 72 LYS A CA 1
ATOM 572 C C . LYS A 1 72 ? 9.788 6.178 11.607 1.00 98.19 72 LYS A C 1
ATOM 574 O O . LYS A 1 72 ? 9.671 5.628 12.697 1.00 98.19 72 LYS A O 1
ATOM 579 N N . GLU A 1 73 ? 9.201 7.337 11.316 1.00 96.81 73 GLU A N 1
ATOM 580 C CA . GLU A 1 73 ? 8.336 8.066 12.257 1.00 96.81 73 GLU A CA 1
ATOM 581 C C . GLU A 1 73 ? 7.085 7.263 12.643 1.00 96.81 73 GLU A C 1
ATOM 583 O O . GLU A 1 73 ? 6.614 7.352 13.775 1.00 96.81 73 GLU A O 1
ATOM 588 N N . SER A 1 74 ? 6.584 6.437 11.723 1.00 96.25 74 SER A N 1
ATOM 589 C CA . SER A 1 74 ? 5.404 5.587 11.922 1.00 96.25 74 SER A CA 1
ATOM 590 C C . SER A 1 74 ? 5.734 4.179 12.439 1.00 96.25 74 SER A C 1
ATOM 592 O O . SER A 1 74 ? 4.836 3.344 12.553 1.00 96.25 74 SER A O 1
ATOM 594 N N . ASN A 1 75 ? 7.009 3.893 12.734 1.00 96.75 75 ASN A N 1
ATOM 595 C CA . ASN A 1 75 ? 7.515 2.561 13.083 1.00 96.75 75 ASN A CA 1
ATOM 596 C C . ASN A 1 75 ? 7.117 1.468 12.064 1.00 96.75 75 ASN A C 1
ATOM 598 O O . ASN A 1 75 ? 6.760 0.350 12.430 1.00 96.75 75 ASN A O 1
ATOM 602 N N . VAL A 1 76 ? 7.121 1.802 10.773 1.00 98.38 76 VAL A N 1
ATOM 603 C CA . VAL A 1 76 ? 6.761 0.911 9.664 1.00 98.38 76 VAL A CA 1
ATOM 604 C C . VAL A 1 76 ? 8.019 0.423 8.962 1.00 98.38 76 VAL A C 1
ATOM 606 O O . VAL A 1 76 ? 8.902 1.202 8.608 1.00 98.38 76 VAL A O 1
ATOM 609 N N . GLU A 1 77 ? 8.083 -0.877 8.707 1.00 98.25 77 GLU A N 1
ATOM 610 C CA . GLU A 1 77 ? 9.179 -1.478 7.959 1.00 98.25 77 GLU A CA 1
ATOM 611 C C . GLU A 1 77 ? 8.893 -1.459 6.451 1.00 98.25 77 GLU A C 1
ATOM 613 O O . GLU A 1 77 ? 7.887 -2.005 5.983 1.00 98.25 77 GLU A O 1
ATOM 618 N N . LEU A 1 78 ? 9.808 -0.855 5.688 1.00 98.50 78 LEU A N 1
ATOM 619 C CA . LEU A 1 78 ? 9.795 -0.863 4.226 1.00 98.50 78 LEU A CA 1
ATOM 620 C C . LEU A 1 78 ? 10.794 -1.888 3.692 1.00 98.50 78 LEU A C 1
ATOM 622 O O . LEU A 1 78 ? 11.975 -1.845 4.034 1.00 98.50 78 LEU A O 1
ATOM 626 N N . LEU A 1 79 ? 10.339 -2.756 2.792 1.00 98.06 79 LEU A N 1
ATOM 627 C CA . LEU A 1 79 ? 11.179 -3.732 2.104 1.00 98.06 79 LEU A CA 1
ATOM 628 C C . LEU A 1 79 ? 11.216 -3.416 0.611 1.00 98.06 79 LEU A C 1
ATOM 630 O O . LEU A 1 79 ? 10.284 -3.733 -0.126 1.00 98.06 79 LEU A O 1
ATOM 634 N N . PHE A 1 80 ? 12.308 -2.804 0.162 1.00 97.69 80 PHE A N 1
ATOM 635 C CA . PHE A 1 80 ? 12.577 -2.591 -1.257 1.00 97.69 80 PHE A CA 1
ATOM 636 C C . PHE A 1 80 ? 13.137 -3.883 -1.851 1.00 97.69 80 PHE A C 1
ATOM 638 O O . PHE A 1 80 ? 14.252 -4.286 -1.526 1.00 97.69 80 PHE A O 1
ATOM 645 N N . VAL A 1 81 ? 12.345 -4.550 -2.692 1.00 96.62 81 VAL A N 1
ATOM 646 C CA . VAL A 1 81 ? 12.707 -5.835 -3.323 1.00 96.62 81 VAL A CA 1
ATOM 647 C C . VAL A 1 81 ? 12.801 -5.726 -4.843 1.00 96.62 81 VAL A C 1
ATOM 649 O O . VAL A 1 81 ? 12.890 -6.731 -5.542 1.00 96.62 81 VAL A O 1
ATOM 652 N N . ASN A 1 82 ? 12.796 -4.503 -5.370 1.00 93.62 82 ASN A N 1
ATOM 653 C CA . ASN A 1 82 ? 12.832 -4.203 -6.799 1.00 93.62 82 ASN A CA 1
ATOM 654 C C . ASN A 1 82 ? 14.085 -4.743 -7.514 1.00 93.62 82 ASN A C 1
ATOM 656 O O . ASN A 1 82 ? 14.065 -4.924 -8.721 1.00 93.62 82 ASN A O 1
ATOM 660 N N . ASN A 1 83 ? 15.174 -5.025 -6.795 1.00 93.31 83 ASN A N 1
ATOM 661 C CA . ASN A 1 83 ? 16.369 -5.680 -7.340 1.00 93.31 83 ASN A CA 1
ATOM 662 C C . ASN A 1 83 ? 16.227 -7.210 -7.487 1.00 93.31 83 ASN A C 1
ATOM 664 O O . ASN A 1 83 ? 17.076 -7.841 -8.114 1.00 93.31 83 ASN A O 1
ATOM 668 N N . LEU A 1 84 ? 15.190 -7.805 -6.893 1.00 94.62 84 LEU A N 1
ATOM 669 C CA . LEU A 1 84 ? 14.892 -9.240 -6.934 1.00 94.62 84 LEU A CA 1
ATOM 670 C C . LEU A 1 84 ? 13.698 -9.567 -7.840 1.00 94.62 84 LEU A C 1
ATOM 672 O O . LEU A 1 84 ? 13.335 -10.738 -7.959 1.00 94.62 84 LEU A O 1
ATOM 676 N N . VAL A 1 85 ? 13.074 -8.556 -8.449 1.00 94.75 85 VAL A N 1
ATOM 677 C CA . VAL A 1 85 ? 11.826 -8.677 -9.206 1.00 94.75 85 VAL A CA 1
ATOM 678 C C . VAL A 1 85 ? 11.997 -8.075 -10.599 1.00 94.75 85 VAL A C 1
ATOM 680 O O . VAL A 1 85 ? 12.437 -6.942 -10.740 1.00 94.75 85 VAL A O 1
ATOM 683 N N . GLU A 1 86 ? 11.607 -8.827 -11.622 1.00 92.38 86 GLU A N 1
ATOM 684 C CA . GLU A 1 86 ? 11.578 -8.413 -13.029 1.00 92.38 86 GLU A CA 1
ATOM 685 C C . GLU A 1 86 ? 10.228 -8.800 -13.664 1.00 92.38 86 GLU A C 1
ATOM 687 O O . GLU A 1 86 ? 9.353 -9.395 -13.026 1.00 92.38 86 GLU A O 1
ATOM 692 N N . HIS A 1 87 ? 10.039 -8.485 -14.948 1.00 88.38 87 HIS A N 1
ATOM 693 C CA . HIS A 1 87 ? 8.827 -8.864 -15.690 1.00 88.38 87 HIS A CA 1
ATOM 694 C C . HIS A 1 87 ? 8.600 -10.389 -15.722 1.00 88.38 87 HIS A C 1
ATOM 696 O O . HIS A 1 87 ? 7.473 -10.869 -15.609 1.00 88.38 87 HIS A O 1
ATOM 702 N N . SER A 1 88 ? 9.675 -11.169 -15.841 1.00 92.12 88 SER A N 1
ATOM 703 C CA . SER A 1 88 ? 9.636 -12.631 -15.882 1.00 92.12 88 SER A CA 1
ATOM 704 C C . SER A 1 88 ? 10.724 -13.226 -15.001 1.00 92.12 88 SER A C 1
ATOM 706 O O . SER A 1 88 ? 11.812 -12.663 -14.893 1.00 92.12 88 SER A O 1
ATOM 708 N N . ARG A 1 89 ? 10.451 -14.402 -14.424 1.00 95.81 89 ARG A N 1
ATOM 709 C CA . ARG A 1 89 ? 11.446 -15.153 -13.652 1.00 95.81 89 ARG A CA 1
ATOM 710 C C . ARG A 1 89 ? 12.679 -15.436 -14.511 1.00 95.81 89 ARG A C 1
ATOM 712 O O . ARG A 1 89 ? 12.547 -15.896 -15.643 1.00 95.81 89 ARG A O 1
ATOM 719 N N . CYS A 1 90 ? 13.865 -15.220 -13.958 1.00 95.62 90 CYS A N 1
ATOM 720 C CA . CYS A 1 90 ? 15.125 -15.549 -14.617 1.00 95.62 90 CYS A CA 1
ATOM 721 C C . CYS A 1 90 ? 16.232 -15.804 -13.586 1.00 95.62 90 CYS A C 1
ATOM 723 O O . CYS A 1 90 ? 16.014 -15.727 -12.375 1.00 95.62 90 CYS A O 1
ATOM 725 N N . ILE A 1 91 ? 17.427 -16.139 -14.069 1.00 95.62 91 ILE A N 1
ATOM 726 C CA . ILE A 1 91 ? 18.642 -16.176 -13.255 1.00 95.62 91 ILE A CA 1
ATOM 727 C C . ILE A 1 91 ? 19.555 -15.066 -13.766 1.00 95.62 91 ILE A C 1
ATOM 729 O O . ILE A 1 91 ? 19.850 -15.011 -14.959 1.00 95.62 91 ILE A O 1
ATOM 733 N N . LYS A 1 92 ? 20.005 -14.187 -12.868 1.00 92.31 92 LYS A N 1
ATOM 734 C CA . LYS A 1 92 ? 20.912 -13.076 -13.179 1.00 92.31 92 LYS A CA 1
ATOM 735 C C . LYS A 1 92 ? 22.058 -13.086 -12.178 1.00 92.31 92 LYS A C 1
ATOM 737 O O . LYS A 1 92 ? 21.819 -13.042 -10.975 1.00 92.31 92 LYS A O 1
ATOM 742 N N . ASN A 1 93 ? 23.300 -13.161 -12.657 1.00 91.00 93 ASN A N 1
ATOM 743 C CA . ASN A 1 93 ? 24.499 -13.239 -11.808 1.00 91.00 93 ASN A CA 1
ATOM 744 C C . ASN A 1 93 ? 24.399 -14.342 -10.731 1.00 91.00 93 ASN A C 1
ATOM 746 O O . ASN A 1 93 ? 24.636 -14.079 -9.556 1.00 91.00 93 ASN A O 1
ATOM 750 N N . ASN A 1 94 ? 23.967 -15.550 -11.116 1.00 92.75 94 ASN A N 1
ATOM 751 C CA . ASN A 1 94 ? 23.678 -16.688 -10.225 1.00 92.75 94 ASN A CA 1
ATOM 752 C C . ASN A 1 94 ? 22.614 -16.447 -9.137 1.00 92.75 94 ASN A C 1
ATOM 754 O O . ASN A 1 94 ? 22.388 -17.319 -8.302 1.00 92.75 94 ASN A O 1
ATOM 758 N N . ASN A 1 95 ? 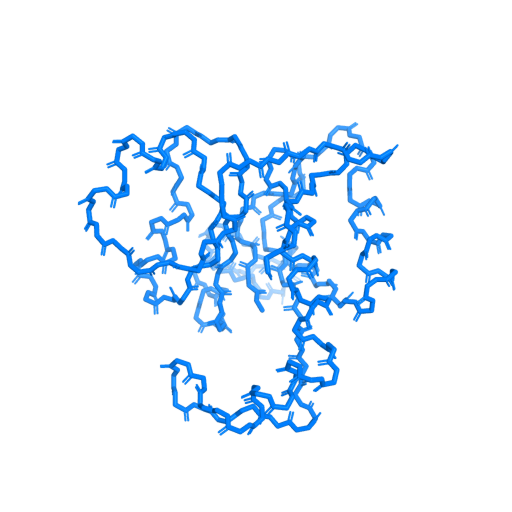21.909 -15.316 -9.170 1.00 92.62 95 ASN A N 1
ATOM 759 C CA . ASN A 1 95 ? 20.790 -15.042 -8.281 1.00 92.62 95 ASN A CA 1
ATOM 760 C C . ASN A 1 95 ? 19.470 -15.338 -8.984 1.00 92.62 95 ASN A C 1
ATOM 762 O O . ASN A 1 95 ? 19.283 -15.023 -10.163 1.00 92.62 95 ASN A O 1
ATOM 766 N N . LYS A 1 96 ? 18.537 -15.929 -8.238 1.00 95.12 96 LYS A N 1
ATOM 767 C CA . LYS A 1 96 ? 17.167 -16.121 -8.700 1.00 95.12 96 LYS A CA 1
ATOM 768 C C . LYS A 1 96 ? 16.443 -14.780 -8.689 1.00 95.12 96 LYS A C 1
ATOM 770 O O . LYS A 1 96 ? 16.348 -14.138 -7.647 1.00 95.12 96 LYS A O 1
ATOM 775 N N . ILE A 1 97 ? 15.909 -14.407 -9.842 1.00 96.56 97 ILE A N 1
ATOM 776 C CA . ILE A 1 97 ? 15.056 -13.241 -10.020 1.00 96.56 97 ILE A CA 1
ATOM 777 C C . ILE A 1 97 ? 13.619 -13.721 -10.184 1.00 96.56 97 ILE A C 1
ATOM 779 O O . ILE A 1 97 ? 13.329 -14.655 -10.940 1.00 96.56 97 ILE A O 1
ATOM 783 N N . TYR A 1 98 ? 12.724 -13.094 -9.437 1.00 96.50 98 TYR A N 1
ATOM 784 C CA . TYR A 1 98 ? 11.308 -13.414 -9.402 1.00 96.50 98 TYR A CA 1
ATOM 785 C C . TYR A 1 98 ? 10.538 -12.550 -10.399 1.00 96.50 98 TYR A C 1
ATOM 787 O O . TYR A 1 98 ? 10.987 -11.483 -10.803 1.00 96.50 98 TYR A O 1
ATOM 795 N N . SER A 1 99 ? 9.367 -13.019 -10.808 1.00 95.44 99 SER A N 1
ATOM 796 C CA . SER A 1 99 ? 8.412 -12.188 -11.539 1.00 95.44 99 SER A CA 1
ATOM 797 C C . SER A 1 99 ? 7.618 -11.309 -10.573 1.00 95.44 99 SER A C 1
ATOM 799 O O . SER A 1 99 ? 7.455 -11.666 -9.405 1.00 95.44 99 SER A O 1
ATOM 801 N N . LEU A 1 100 ? 7.037 -10.208 -11.053 1.00 94.50 100 LEU A N 1
ATOM 802 C CA . LEU A 1 100 ? 6.124 -9.402 -10.232 1.00 94.50 100 LEU A CA 1
ATOM 803 C C . LEU A 1 100 ? 4.954 -10.237 -9.677 1.00 94.50 100 LEU A C 1
ATOM 805 O O . LEU A 1 100 ? 4.592 -10.091 -8.511 1.00 94.50 100 LEU A O 1
ATOM 809 N N . TRP A 1 101 ? 4.431 -11.184 -10.462 1.00 95.50 101 TRP A N 1
ATOM 810 C CA . TRP A 1 101 ? 3.375 -12.114 -10.043 1.00 95.50 101 TRP A CA 1
ATOM 811 C C . TRP A 1 101 ? 3.735 -12.944 -8.809 1.00 95.50 101 TRP A C 1
ATOM 813 O O . TRP A 1 101 ? 2.857 -13.251 -8.003 1.00 95.50 101 TRP A O 1
ATOM 823 N N . ASP A 1 102 ? 5.017 -13.256 -8.607 1.00 96.06 102 ASP A N 1
ATOM 824 C CA . ASP A 1 102 ? 5.464 -13.973 -7.411 1.00 96.06 102 ASP A CA 1
ATOM 825 C C . ASP A 1 102 ? 5.201 -13.166 -6.140 1.00 96.06 102 ASP A C 1
ATOM 827 O O . ASP A 1 102 ? 4.858 -13.733 -5.106 1.00 96.06 102 ASP A O 1
ATOM 831 N N . THR A 1 103 ? 5.288 -11.837 -6.216 1.00 96.44 103 THR A N 1
ATOM 832 C CA . THR A 1 103 ? 5.044 -10.967 -5.060 1.00 96.44 103 THR A CA 1
ATOM 833 C C . THR A 1 103 ? 3.573 -10.976 -4.645 1.00 96.44 103 THR A C 1
ATOM 835 O O . THR A 1 103 ? 3.270 -11.021 -3.451 1.00 96.44 103 THR A O 1
ATOM 838 N N . TYR A 1 104 ? 2.650 -11.043 -5.612 1.00 96.38 104 TYR A N 1
ATOM 839 C CA . TYR A 1 104 ? 1.216 -11.142 -5.344 1.00 96.38 104 TYR A CA 1
ATOM 840 C C . TYR A 1 104 ? 0.864 -12.419 -4.579 1.00 96.38 104 TYR A C 1
ATOM 842 O O . TYR A 1 104 ? 0.021 -12.375 -3.684 1.00 96.38 104 TYR A O 1
ATOM 850 N N . VAL A 1 105 ? 1.527 -13.548 -4.861 1.00 94.19 105 VAL A N 1
ATOM 851 C CA . VAL A 1 105 ? 1.284 -14.821 -4.155 1.00 94.19 105 VAL A CA 1
ATOM 852 C C . VAL A 1 105 ? 1.454 -14.651 -2.644 1.00 94.19 105 VAL A C 1
ATOM 854 O O . VAL A 1 105 ? 0.587 -15.086 -1.881 1.00 94.19 105 VAL A O 1
ATOM 857 N N . PHE A 1 106 ? 2.508 -13.948 -2.224 1.00 92.50 106 PHE A N 1
ATOM 858 C CA . PHE A 1 106 ? 2.846 -13.728 -0.815 1.00 92.50 106 PHE A CA 1
ATOM 859 C C . PHE A 1 106 ? 2.163 -12.511 -0.183 1.00 92.50 106 PHE A C 1
ATOM 861 O O . PHE A 1 106 ? 2.258 -12.324 1.027 1.00 92.50 106 PHE A O 1
ATOM 868 N N . ALA A 1 107 ? 1.460 -11.688 -0.962 1.00 95.94 107 ALA A N 1
ATOM 869 C CA . ALA A 1 107 ? 0.758 -10.533 -0.427 1.00 95.94 107 ALA A CA 1
ATOM 870 C C . ALA A 1 107 ? -0.476 -10.948 0.390 1.00 95.94 107 ALA A C 1
ATOM 872 O O . ALA A 1 107 ? -1.311 -11.732 -0.077 1.00 95.94 107 ALA A O 1
ATOM 873 N N . ASP A 1 108 ? -0.628 -10.366 1.582 1.00 96.25 108 ASP A N 1
ATOM 874 C CA . ASP A 1 108 ? -1.880 -10.441 2.344 1.00 96.25 108 ASP A CA 1
ATOM 875 C C . ASP A 1 108 ? -2.879 -9.344 1.955 1.00 96.25 108 ASP A C 1
ATOM 877 O O . ASP A 1 108 ? -4.084 -9.562 1.984 1.00 96.25 108 ASP A O 1
ATOM 881 N N . ILE A 1 109 ? -2.369 -8.175 1.563 1.00 97.19 109 ILE A N 1
ATOM 882 C CA . ILE A 1 109 ? -3.125 -7.022 1.059 1.00 97.19 109 ILE A CA 1
ATOM 883 C C . ILE A 1 109 ? -2.273 -6.378 -0.032 1.00 97.19 109 ILE A C 1
ATOM 885 O O . ILE A 1 109 ? -1.054 -6.249 0.143 1.00 97.19 109 ILE A O 1
ATOM 889 N N . VAL A 1 110 ? -2.906 -5.962 -1.124 1.00 98.19 110 VAL A N 1
ATOM 890 C CA . VAL A 1 110 ? -2.286 -5.143 -2.172 1.00 98.19 110 VAL A CA 1
ATOM 891 C C . VAL A 1 110 ? -2.685 -3.689 -1.954 1.00 98.19 110 VAL A C 1
ATOM 893 O O . VAL A 1 110 ? -3.850 -3.384 -1.699 1.00 98.19 110 VAL A O 1
ATOM 896 N N . THR A 1 111 ? -1.711 -2.791 -2.034 1.00 98.19 111 THR A N 1
ATOM 897 C CA . THR A 1 111 ? -1.903 -1.358 -1.845 1.00 98.19 111 THR A CA 1
ATOM 898 C C . THR A 1 111 ? -1.914 -0.653 -3.190 1.00 98.19 111 THR A C 1
ATOM 900 O O . THR A 1 111 ? -1.024 -0.815 -4.025 1.00 98.19 111 THR A O 1
ATOM 903 N N . TYR A 1 112 ? -2.956 0.140 -3.391 1.00 97.88 112 TYR A N 1
ATOM 904 C CA . TYR A 1 112 ? -3.176 0.963 -4.564 1.00 97.88 112 TYR A CA 1
ATOM 905 C C . TYR A 1 112 ? -3.631 2.381 -4.163 1.00 97.88 112 TYR A C 1
ATOM 907 O O . TYR A 1 112 ? -4.729 2.813 -4.514 1.00 97.88 112 TYR A O 1
ATOM 915 N N . PRO A 1 113 ? -2.806 3.128 -3.401 1.00 97.56 113 PRO A N 1
ATOM 916 C CA . PRO A 1 113 ? -3.159 4.461 -2.915 1.00 97.56 113 PRO A CA 1
ATOM 917 C C . PRO A 1 113 ? -2.971 5.566 -3.966 1.00 97.56 113 PRO A C 1
ATOM 919 O O . PRO A 1 113 ? -2.919 6.739 -3.624 1.00 97.56 113 PRO A O 1
ATOM 922 N N . 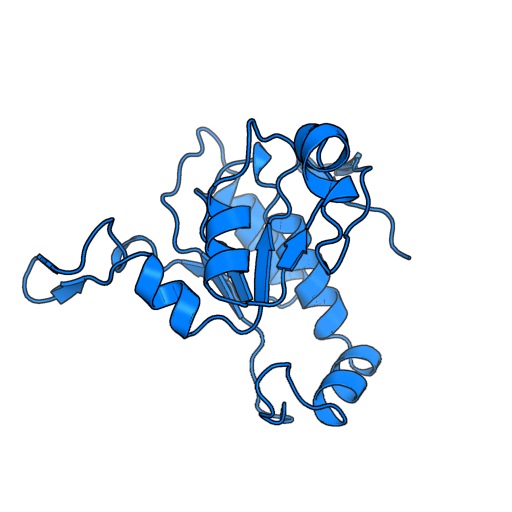SER A 1 114 ? -2.825 5.213 -5.245 1.00 96.81 114 SER A N 1
ATOM 923 C CA . SER A 1 114 ? -2.432 6.173 -6.275 1.00 96.81 114 SER A CA 1
ATOM 924 C C . SER A 1 114 ? -3.471 7.276 -6.450 1.00 96.81 114 SER A C 1
ATOM 926 O O . SER A 1 114 ? -4.632 6.999 -6.728 1.00 96.81 114 SER A O 1
ATOM 928 N N . ILE A 1 115 ? -3.016 8.521 -6.324 1.00 96.25 115 ILE A N 1
ATOM 929 C CA . ILE A 1 115 ? -3.838 9.734 -6.422 1.00 96.25 115 ILE A CA 1
ATOM 930 C C . ILE A 1 115 ? -4.036 10.189 -7.872 1.00 96.25 115 ILE A C 1
ATOM 932 O O . ILE A 1 115 ? -4.988 10.900 -8.170 1.00 96.25 115 ILE A O 1
ATOM 936 N N . GLN A 1 116 ? -3.161 9.756 -8.787 1.00 93.75 116 GLN A N 1
ATOM 937 C CA . GLN A 1 116 ? -3.268 10.060 -10.213 1.00 93.75 116 GLN A CA 1
ATOM 938 C C . GLN A 1 116 ? -2.856 8.858 -11.073 1.00 93.75 116 GLN A C 1
ATOM 940 O O . GLN A 1 116 ? -1.673 8.490 -11.158 1.00 93.75 116 GLN A O 1
ATOM 945 N N . GLU A 1 117 ? -3.839 8.271 -11.757 1.00 92.44 117 GLU A N 1
ATOM 946 C CA . GLU A 1 117 ? -3.702 7.096 -12.622 1.00 92.44 117 GLU A CA 1
ATOM 947 C C . GLU A 1 117 ? -4.593 7.196 -13.856 1.00 92.44 117 GLU A C 1
ATOM 949 O O . GLU A 1 117 ? -5.675 7.766 -13.797 1.00 92.44 117 GLU A O 1
ATOM 954 N N . GLY A 1 118 ? -4.130 6.619 -14.970 1.00 89.12 118 GLY A N 1
ATOM 955 C CA . GLY A 1 118 ? -4.902 6.594 -16.215 1.00 89.12 118 GLY A CA 1
ATOM 956 C C . GLY A 1 118 ? -5.908 5.444 -16.314 1.00 89.12 118 GLY A C 1
ATOM 957 O O . GLY A 1 118 ? -6.956 5.621 -16.908 1.00 89.12 118 GLY A O 1
ATOM 958 N N . TRP A 1 119 ? -5.601 4.267 -15.756 1.00 87.50 119 TRP A N 1
ATOM 959 C CA . TRP A 1 119 ? -6.517 3.110 -15.756 1.00 87.50 119 TRP A CA 1
ATOM 960 C C . TRP A 1 119 ? -6.330 2.236 -14.521 1.00 87.50 119 TRP A C 1
ATOM 962 O O . TRP A 1 119 ? -7.272 1.919 -13.813 1.00 87.50 119 TRP A O 1
ATOM 972 N N . GLY A 1 120 ? -5.075 1.881 -14.245 1.00 86.69 120 GLY A N 1
ATOM 973 C CA . GLY A 1 120 ? -4.689 1.147 -13.048 1.00 86.69 120 GLY A CA 1
ATOM 974 C C . GLY A 1 120 ? -4.562 -0.357 -13.229 1.00 86.69 120 GLY A C 1
ATOM 975 O O . GLY A 1 120 ? -5.229 -1.154 -12.576 1.00 86.69 120 GLY A O 1
ATOM 976 N N . ASN A 1 121 ? -3.615 -0.767 -14.071 1.00 91.94 121 ASN A N 1
ATOM 977 C CA . ASN A 1 121 ? -3.326 -2.182 -14.310 1.00 91.94 121 ASN A CA 1
ATOM 978 C C . ASN A 1 121 ? -3.000 -2.942 -13.019 1.00 91.94 121 ASN A C 1
ATOM 980 O O . ASN A 1 121 ? -3.526 -4.028 -12.812 1.00 91.94 121 ASN A O 1
ATOM 984 N N . GLN A 1 122 ? -2.231 -2.354 -12.098 1.00 91.31 122 GLN A N 1
ATOM 985 C CA . GLN A 1 122 ? -1.914 -3.011 -10.826 1.00 91.31 122 GLN A CA 1
ATOM 986 C C . GLN A 1 122 ? -3.145 -3.212 -9.928 1.00 91.31 122 GLN A C 1
ATOM 988 O O . GLN A 1 122 ? -3.154 -4.143 -9.119 1.00 91.31 122 GLN A O 1
ATOM 993 N N . PHE A 1 123 ? -4.187 -2.382 -10.076 1.00 94.50 123 PHE A N 1
ATOM 994 C CA . PHE A 1 123 ? -5.471 -2.627 -9.423 1.00 94.50 123 PHE A CA 1
ATOM 995 C C . PHE A 1 123 ? -6.120 -3.900 -9.982 1.00 94.50 123 PHE A C 1
ATOM 997 O O . PHE A 1 123 ? -6.479 -4.791 -9.211 1.00 94.50 123 PHE A O 1
ATOM 1004 N N . LEU A 1 124 ? -6.177 -4.042 -11.312 1.00 93.81 124 LEU A N 1
ATOM 1005 C CA . LEU A 1 124 ? -6.688 -5.252 -11.967 1.00 93.81 124 LEU A CA 1
ATOM 1006 C C . LEU A 1 124 ? -5.854 -6.499 -11.643 1.00 93.81 124 LEU A C 1
ATOM 1008 O O . LEU A 1 124 ? -6.421 -7.561 -11.402 1.00 93.81 124 LEU A O 1
ATOM 1012 N N . GLU A 1 125 ? -4.527 -6.381 -11.584 1.00 94.81 125 GLU A N 1
ATOM 1013 C CA . GLU A 1 125 ? -3.628 -7.472 -11.184 1.00 94.81 125 GLU A CA 1
ATOM 1014 C C . GLU A 1 125 ? -3.919 -7.938 -9.750 1.00 94.81 125 GLU A C 1
ATOM 1016 O O . GLU A 1 125 ? -4.004 -9.140 -9.491 1.00 94.81 125 GLU A O 1
ATOM 1021 N N . GLY A 1 126 ? -4.144 -7.003 -8.819 1.00 95.44 126 GLY A N 1
ATOM 1022 C CA . GLY A 1 126 ? -4.508 -7.319 -7.437 1.00 95.44 126 GLY A CA 1
ATOM 1023 C C . GLY A 1 126 ? -5.880 -7.992 -7.309 1.00 95.44 126 GLY A C 1
ATOM 1024 O O . GLY A 1 126 ? -6.017 -8.978 -6.575 1.00 95.44 126 GLY A O 1
ATOM 1025 N N . LEU A 1 127 ? -6.869 -7.532 -8.086 1.00 94.06 127 LEU A N 1
ATOM 1026 C CA . LEU A 1 127 ? -8.175 -8.189 -8.195 1.00 94.06 127 LEU A CA 1
ATOM 1027 C C . LEU A 1 127 ? -8.054 -9.603 -8.774 1.00 94.06 127 LEU A C 1
ATOM 1029 O O . LEU A 1 127 ? -8.632 -10.546 -8.231 1.00 94.06 127 LEU A O 1
ATOM 1033 N N . PHE A 1 128 ? -7.276 -9.767 -9.845 1.00 95.44 128 PHE A N 1
ATOM 1034 C CA . PHE A 1 128 ? -7.025 -11.062 -10.473 1.00 95.44 128 PHE A CA 1
ATOM 1035 C C . PHE A 1 128 ? -6.346 -12.036 -9.501 1.00 95.44 128 PHE A C 1
ATOM 1037 O O . PHE A 1 128 ? -6.742 -13.198 -9.403 1.00 95.44 128 PHE A O 1
ATOM 1044 N N . ALA A 1 129 ? -5.391 -11.546 -8.707 1.00 95.50 129 ALA A N 1
ATOM 1045 C CA . ALA A 1 129 ? -4.738 -12.301 -7.641 1.00 95.50 129 ALA A CA 1
ATOM 1046 C C . ALA A 1 129 ? -5.654 -12.592 -6.432 1.00 95.50 129 ALA A C 1
ATOM 1048 O O . ALA A 1 129 ? -5.225 -13.264 -5.489 1.00 95.50 129 ALA A O 1
ATOM 1049 N N . LYS A 1 130 ? -6.906 -12.104 -6.453 1.00 94.44 130 LYS A N 1
ATOM 1050 C CA . LYS A 1 130 ? -7.923 -12.260 -5.402 1.00 94.44 130 LYS A CA 1
ATOM 1051 C C . LYS A 1 130 ? -7.426 -11.788 -4.037 1.00 94.44 130 LYS A C 1
ATOM 1053 O O . LYS A 1 130 ? -7.660 -12.438 -3.016 1.00 94.44 130 LYS A O 1
ATOM 1058 N N . LYS A 1 131 ? -6.705 -10.667 -4.026 1.00 95.06 131 LYS A N 1
ATOM 1059 C CA . LYS A 1 131 ? -6.177 -10.061 -2.803 1.00 95.06 131 LYS A CA 1
ATOM 1060 C C . LYS A 1 131 ? -7.094 -8.936 -2.325 1.00 95.06 131 LYS A C 1
ATOM 1062 O O . LYS A 1 131 ? -7.645 -8.221 -3.159 1.00 95.06 131 LYS A O 1
ATOM 1067 N N . PRO A 1 132 ? -7.254 -8.746 -1.003 1.00 96.62 132 PRO A N 1
ATOM 1068 C CA . PRO A 1 132 ? -7.827 -7.518 -0.472 1.00 96.62 132 PRO A CA 1
ATOM 1069 C C . PRO A 1 132 ? -7.058 -6.303 -1.003 1.00 96.62 132 PRO A C 1
ATOM 1071 O O . PRO A 1 132 ? -5.823 -6.301 -1.007 1.00 96.62 132 PRO A O 1
ATOM 1074 N N . MET A 1 133 ? -7.796 -5.285 -1.441 1.00 97.50 133 MET A N 1
ATOM 1075 C CA . MET A 1 133 ? -7.247 -4.092 -2.085 1.00 97.50 133 MET A CA 1
ATOM 1076 C C . MET A 1 133 ? -7.441 -2.877 -1.182 1.00 97.50 133 MET A C 1
ATOM 1078 O O . MET A 1 133 ? -8.581 -2.516 -0.895 1.00 97.50 133 MET A O 1
ATOM 1082 N N . LEU A 1 134 ? -6.349 -2.237 -0.765 1.00 98.12 134 LEU A N 1
ATOM 1083 C CA . LEU A 1 134 ? -6.374 -0.897 -0.173 1.00 98.12 134 LEU A CA 1
ATOM 1084 C C . LEU A 1 134 ? -6.306 0.132 -1.300 1.00 98.12 134 LEU A C 1
ATOM 1086 O O . LEU A 1 134 ? -5.316 0.152 -2.023 1.00 98.12 134 LEU A O 1
ATOM 1090 N N . VAL A 1 135 ? -7.332 0.961 -1.468 1.00 97.88 135 VAL A N 1
ATOM 1091 C CA . VAL A 1 135 ? -7.508 1.794 -2.665 1.00 97.88 135 VAL A CA 1
ATOM 1092 C C . VAL A 1 135 ? -7.779 3.238 -2.278 1.00 97.88 135 VAL A C 1
ATOM 1094 O O . VAL A 1 135 ? -8.667 3.506 -1.474 1.00 97.88 135 VAL A O 1
ATOM 1097 N N . PHE A 1 136 ? -7.043 4.165 -2.885 1.00 97.62 136 PHE A N 1
ATOM 1098 C CA . PHE A 1 136 ? -7.479 5.556 -2.979 1.00 97.62 136 PHE A CA 1
ATOM 1099 C C . PHE A 1 136 ? -8.412 5.689 -4.186 1.00 97.62 136 PHE A C 1
ATOM 1101 O O . PHE A 1 136 ? -8.084 5.206 -5.267 1.00 97.62 136 PHE A O 1
ATOM 1108 N N . GLU A 1 137 ? -9.585 6.291 -4.014 1.00 96.38 137 GLU A N 1
ATOM 1109 C CA . GLU A 1 137 ? -10.599 6.415 -5.067 1.00 96.38 137 GLU A CA 1
ATOM 1110 C C . GLU A 1 137 ? -10.273 7.590 -6.009 1.00 96.38 137 GLU A C 1
ATOM 1112 O O . GLU A 1 137 ? -10.937 8.628 -5.996 1.00 96.38 137 GLU A O 1
ATOM 1117 N N . TYR A 1 138 ? -9.230 7.421 -6.831 1.00 95.31 138 TYR A N 1
ATOM 1118 C CA . TYR A 1 138 ? -8.861 8.361 -7.898 1.00 95.31 138 TYR A CA 1
ATOM 1119 C C . TYR A 1 138 ? -9.967 8.487 -8.957 1.00 95.31 138 TYR A C 1
ATOM 1121 O O . TYR A 1 138 ? -10.872 7.656 -9.041 1.00 95.31 138 TYR A O 1
ATOM 1129 N N . ASP A 1 139 ? -9.889 9.530 -9.781 1.00 95.25 139 ASP A N 1
ATOM 1130 C CA . ASP A 1 139 ? -10.983 9.934 -10.674 1.00 95.25 139 ASP A CA 1
ATOM 1131 C C . ASP A 1 139 ? -11.448 8.818 -11.617 1.00 95.25 139 ASP A C 1
ATOM 1133 O O . ASP A 1 139 ? -12.616 8.439 -11.570 1.00 95.25 139 ASP A O 1
ATOM 1137 N N . VAL A 1 140 ? -10.529 8.180 -12.346 1.00 95.31 140 VAL A N 1
ATOM 1138 C CA . VAL A 1 140 ? -10.862 7.052 -13.237 1.00 95.31 140 VAL A CA 1
ATOM 1139 C C . VAL A 1 140 ? -11.462 5.862 -12.474 1.00 95.31 140 VAL A C 1
ATOM 1141 O O . VAL A 1 140 ? -12.371 5.203 -12.972 1.00 95.31 140 VAL A O 1
ATOM 1144 N N . TYR A 1 141 ? -11.031 5.584 -11.236 1.00 95.19 141 TYR A N 1
ATOM 1145 C CA . TYR A 1 141 ? -11.681 4.539 -10.440 1.00 95.19 141 TYR A CA 1
ATOM 1146 C C . TYR A 1 141 ? -13.140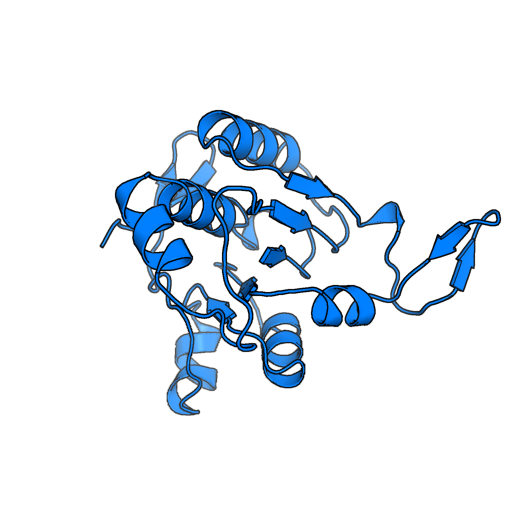 4.885 -10.141 1.00 95.19 141 TYR A C 1
ATOM 1148 O O . TYR A 1 141 ? -14.006 4.020 -10.258 1.00 95.19 141 TYR A O 1
ATOM 1156 N N . LYS A 1 142 ? -13.424 6.133 -9.754 1.00 95.19 142 LYS A N 1
ATOM 1157 C CA . LYS A 1 142 ? -14.790 6.574 -9.444 1.00 95.19 142 LYS A CA 1
ATOM 1158 C C . LYS A 1 142 ? -15.692 6.527 -10.672 1.00 95.19 142 LYS A C 1
ATOM 1160 O O . LYS A 1 142 ? -16.820 6.062 -10.544 1.00 95.19 142 LYS A O 1
ATOM 1165 N N . GLU A 1 143 ? -15.193 6.998 -11.808 1.00 94.50 143 GLU A N 1
ATOM 1166 C CA . GLU A 1 143 ? -15.962 7.126 -13.047 1.00 94.50 143 GLU A CA 1
ATOM 1167 C C . GLU A 1 143 ? -16.187 5.769 -13.726 1.00 94.50 143 GLU A C 1
ATOM 1169 O O . GLU A 1 143 ? -17.321 5.432 -14.055 1.00 94.50 143 GLU A O 1
ATOM 1174 N N . ASP A 1 144 ? -15.141 4.946 -13.858 1.00 94.00 144 ASP A N 1
ATOM 1175 C CA . ASP A 1 144 ? -15.190 3.767 -14.734 1.00 94.00 144 ASP A CA 1
ATOM 1176 C C . ASP A 1 144 ? -15.248 2.421 -13.988 1.00 94.00 144 ASP A C 1
ATOM 1178 O O . ASP A 1 144 ? -15.701 1.406 -14.536 1.00 94.00 144 ASP A O 1
ATOM 1182 N N . ILE A 1 145 ? -14.774 2.372 -12.736 1.00 93.62 145 ILE A N 1
ATOM 1183 C CA . ILE A 1 145 ? -14.517 1.110 -12.016 1.00 93.62 145 ILE A CA 1
ATOM 1184 C C . ILE A 1 145 ? -15.481 0.897 -10.844 1.00 93.62 145 ILE A C 1
ATOM 1186 O O . ILE A 1 145 ? -15.916 -0.233 -10.604 1.00 93.62 145 ILE A O 1
ATOM 1190 N N . LYS A 1 146 ? -15.842 1.951 -10.108 1.00 93.50 146 LYS A N 1
ATOM 1191 C CA . LYS A 1 146 ? -16.593 1.862 -8.845 1.00 93.50 146 LYS A CA 1
ATOM 1192 C C . LYS A 1 146 ? -17.957 1.194 -9.018 1.00 93.50 146 LYS A C 1
ATOM 1194 O O . LYS A 1 146 ? -18.328 0.343 -8.208 1.00 93.50 146 LYS A O 1
ATOM 1199 N N . GLU A 1 147 ? -18.662 1.495 -10.108 1.00 93.94 147 GLU A N 1
ATOM 1200 C CA . GLU A 1 147 ? -19.972 0.905 -10.421 1.00 93.94 147 GLU A CA 1
ATOM 1201 C C . GLU A 1 147 ? -19.917 -0.602 -10.721 1.00 93.94 147 GLU A C 1
ATOM 1203 O O . GLU A 1 147 ? -20.943 -1.280 -10.700 1.00 93.94 147 GLU A O 1
ATOM 1208 N N . LYS A 1 148 ? -18.725 -1.174 -10.944 1.00 92.81 148 LYS A N 1
ATOM 1209 C CA . LYS A 1 148 ? -18.554 -2.624 -11.134 1.00 92.81 148 LYS A CA 1
ATOM 1210 C C . LYS A 1 148 ? -18.684 -3.424 -9.830 1.00 92.81 148 LYS A C 1
ATOM 1212 O O . LYS A 1 148 ? -18.699 -4.652 -9.878 1.00 92.81 148 LYS A O 1
ATOM 1217 N N . GLY A 1 149 ? -18.792 -2.760 -8.675 1.00 91.31 149 GLY A N 1
ATOM 1218 C CA . GLY A 1 149 ? -19.151 -3.399 -7.404 1.00 91.31 149 GLY A CA 1
ATOM 1219 C C . GLY A 1 149 ? -18.018 -4.171 -6.720 1.00 91.31 149 GLY A C 1
ATOM 1220 O O . GLY A 1 149 ? -18.279 -5.083 -5.931 1.00 91.31 149 GLY A O 1
ATOM 1221 N N . PHE A 1 150 ? -16.756 -3.833 -7.002 1.00 92.38 150 PHE A N 1
ATOM 1222 C CA . PHE A 1 150 ? -15.614 -4.446 -6.322 1.00 92.38 150 PHE A CA 1
ATOM 1223 C C . PHE A 1 150 ? -15.584 -4.079 -4.834 1.00 92.38 150 PHE A C 1
ATOM 1225 O O . PHE A 1 150 ? -15.775 -2.927 -4.449 1.00 92.38 150 PHE A O 1
ATOM 1232 N N . LYS A 1 151 ? -15.292 -5.067 -3.982 1.00 93.12 151 LYS A N 1
ATOM 1233 C CA . LYS A 1 151 ? -15.082 -4.839 -2.549 1.00 93.12 151 LYS A CA 1
ATOM 1234 C C . LYS A 1 151 ? -13.643 -4.395 -2.313 1.00 93.12 151 LYS A C 1
ATOM 1236 O O . LYS A 1 151 ? -12.720 -5.192 -2.471 1.00 93.12 151 LYS A O 1
ATOM 1241 N N . VAL A 1 152 ? -13.474 -3.141 -1.912 1.00 96.00 152 VAL A N 1
ATOM 1242 C CA . VAL A 1 152 ? -12.171 -2.535 -1.615 1.00 96.00 152 VAL A CA 1
ATOM 1243 C C . VAL A 1 152 ? -12.165 -1.919 -0.219 1.00 96.00 152 VAL A C 1
ATOM 1245 O O . VAL A 1 152 ? -13.209 -1.562 0.324 1.00 96.00 152 VAL A O 1
ATOM 1248 N N . ILE A 1 153 ? -10.974 -1.784 0.355 1.00 96.50 153 ILE A N 1
ATOM 1249 C CA . ILE A 1 153 ? -10.723 -0.987 1.553 1.00 96.50 153 ILE A CA 1
ATOM 1250 C C . ILE A 1 153 ? -10.427 0.429 1.055 1.00 96.50 153 ILE A C 1
ATOM 1252 O O . ILE A 1 153 ? -9.344 0.690 0.536 1.00 96.50 153 ILE A O 1
ATOM 1256 N N . SER A 1 154 ? -11.417 1.315 1.139 1.00 96.75 154 SER A N 1
ATOM 1257 C CA . SER A 1 154 ? -11.322 2.675 0.601 1.00 96.75 154 SER A CA 1
ATOM 1258 C C . SER A 1 154 ? -10.588 3.618 1.555 1.00 96.75 154 SER A C 1
ATOM 1260 O O . SER A 1 154 ? -10.891 3.666 2.747 1.00 96.75 154 SER A O 1
ATOM 1262 N N . LEU A 1 155 ? -9.661 4.403 1.007 1.00 97.12 155 LEU A N 1
ATOM 1263 C CA . LEU A 1 155 ? -9.012 5.544 1.660 1.00 97.12 155 LEU A CA 1
ATOM 1264 C C . LEU A 1 155 ? -9.802 6.852 1.473 1.00 97.12 155 LEU A C 1
ATOM 1266 O O . LEU A 1 155 ? -9.377 7.901 1.950 1.00 97.12 155 LEU A O 1
ATOM 1270 N N . GLY A 1 156 ? -10.944 6.799 0.783 1.00 96.06 156 GLY A N 1
ATOM 1271 C CA . GLY A 1 156 ? -11.644 7.975 0.279 1.00 96.06 156 GLY A CA 1
ATOM 1272 C C . GLY A 1 156 ? -11.076 8.469 -1.052 1.00 96.06 156 GLY A C 1
ATOM 1273 O O . GLY A 1 156 ? -10.296 7.781 -1.707 1.00 96.06 156 GLY A O 1
ATOM 1274 N N . ASP A 1 157 ? -11.513 9.660 -1.446 1.00 95.94 157 ASP A N 1
ATOM 1275 C CA . ASP A 1 157 ? -11.276 10.283 -2.754 1.00 95.94 157 ASP A CA 1
ATOM 1276 C C . ASP A 1 157 ? -10.681 11.696 -2.657 1.00 95.94 157 ASP A C 1
ATOM 1278 O O . ASP A 1 157 ? -10.547 12.395 -3.662 1.00 95.94 157 ASP A O 1
ATOM 1282 N N . LYS A 1 158 ? -10.332 12.130 -1.444 1.00 96.31 158 LYS A N 1
ATOM 1283 C CA . LYS A 1 158 ? -9.756 13.445 -1.161 1.00 96.31 158 LYS A CA 1
ATOM 1284 C C . LYS A 1 158 ? -8.448 13.286 -0.420 1.00 96.31 158 LYS A C 1
ATOM 1286 O O . LYS A 1 158 ? -8.349 12.481 0.504 1.00 96.31 158 LYS A O 1
ATOM 1291 N N . TYR A 1 159 ? -7.471 14.082 -0.821 1.00 96.88 159 TYR A N 1
ATOM 1292 C CA . TYR A 1 159 ? -6.179 14.160 -0.168 1.00 96.88 159 TYR A CA 1
ATOM 1293 C C . TYR A 1 159 ? -5.705 15.611 -0.127 1.00 96.88 159 TYR A C 1
ATOM 1295 O O . TYR A 1 159 ? -6.102 16.439 -0.947 1.00 96.88 159 TYR A O 1
ATOM 1303 N N . GLU A 1 160 ? -4.815 15.886 0.812 1.00 97.06 160 GLU A N 1
ATOM 1304 C CA . GLU A 1 160 ? -4.029 17.111 0.883 1.00 97.06 160 GLU A CA 1
ATOM 1305 C C . GLU A 1 160 ? -2.546 16.748 0.857 1.00 97.06 160 GLU A C 1
ATOM 1307 O O . GLU A 1 160 ? -2.172 15.607 1.137 1.00 97.06 160 GLU A O 1
ATOM 1312 N N . LEU A 1 161 ? -1.689 17.711 0.529 1.00 96.88 161 LEU A N 1
ATOM 1313 C CA . LEU A 1 161 ? -0.247 17.546 0.674 1.00 96.88 161 LEU A CA 1
ATOM 1314 C C . LEU A 1 161 ? 0.195 18.132 2.011 1.00 96.88 161 LEU A C 1
ATOM 1316 O O . LEU A 1 161 ? -0.160 19.260 2.354 1.00 96.88 161 LEU A O 1
ATOM 1320 N N . ASP A 1 162 ? 0.981 17.373 2.764 1.00 95.62 162 ASP A N 1
ATOM 1321 C CA . ASP A 1 162 ? 1.601 17.877 3.979 1.00 95.62 162 ASP A CA 1
ATOM 1322 C C . ASP A 1 162 ? 2.805 18.791 3.678 1.00 95.62 162 ASP A C 1
ATOM 1324 O O . ASP A 1 162 ? 3.189 19.021 2.529 1.00 95.62 162 ASP A O 1
ATOM 1328 N N . LYS A 1 163 ? 3.435 19.322 4.734 1.00 94.50 163 LYS A N 1
ATOM 1329 C CA . LYS A 1 163 ? 4.615 20.200 4.622 1.00 94.50 163 LYS A CA 1
ATOM 1330 C C . LYS A 1 163 ? 5.819 19.558 3.920 1.00 94.50 163 LYS A C 1
ATOM 1332 O O . LYS A 1 163 ? 6.741 20.274 3.545 1.00 94.50 163 LYS A O 1
ATOM 1337 N N . TYR A 1 164 ? 5.835 18.234 3.782 1.00 93.62 164 TYR A N 1
ATOM 1338 C CA . TYR A 1 164 ? 6.870 17.489 3.078 1.00 93.62 164 TYR A CA 1
ATOM 1339 C C . TYR A 1 164 ? 6.447 17.137 1.654 1.00 93.62 164 TYR A C 1
ATOM 1341 O O . TYR A 1 164 ? 7.188 16.430 0.984 1.00 93.62 164 TYR A O 1
ATOM 1349 N N . GLY A 1 165 ? 5.284 17.595 1.180 1.00 94.94 165 GLY A N 1
ATOM 1350 C CA . GLY A 1 165 ? 4.757 17.270 -0.143 1.00 94.94 165 GLY A CA 1
ATOM 1351 C C . GLY A 1 165 ? 4.304 15.815 -0.273 1.00 94.94 165 GLY A C 1
ATOM 1352 O O . GLY A 1 165 ? 4.334 15.281 -1.380 1.00 94.94 165 GLY A O 1
ATOM 1353 N N . LEU A 1 166 ? 3.959 15.161 0.840 1.00 97.25 166 LEU A N 1
ATOM 1354 C CA . LEU A 1 166 ? 3.401 13.810 0.871 1.00 97.25 166 LEU A CA 1
ATOM 1355 C C . LEU A 1 166 ? 1.880 13.877 1.028 1.00 97.25 166 LEU A C 1
ATOM 1357 O O . LEU A 1 166 ? 1.364 14.717 1.768 1.00 97.25 166 LEU A O 1
ATOM 1361 N N . ALA A 1 167 ? 1.160 12.996 0.339 1.00 97.56 167 ALA A N 1
ATOM 1362 C CA . ALA A 1 167 ? -0.287 12.913 0.423 1.00 97.56 167 ALA A CA 1
ATOM 1363 C C . ALA A 1 167 ? -0.744 12.483 1.822 1.00 97.56 167 ALA A C 1
ATOM 1365 O O . ALA A 1 167 ? -0.160 11.612 2.467 1.00 97.56 167 ALA A O 1
ATOM 1366 N N . LYS A 1 168 ? -1.847 13.074 2.268 1.00 96.50 168 LYS A N 1
ATOM 1367 C CA . LYS A 1 168 ? -2.542 12.736 3.503 1.00 96.50 168 LYS A CA 1
ATOM 1368 C C . LYS A 1 168 ? -4.041 12.713 3.240 1.00 96.50 168 LYS A C 1
ATOM 1370 O O . LYS A 1 168 ? -4.562 13.590 2.558 1.00 96.50 168 LYS A O 1
ATOM 1375 N N . VAL A 1 169 ? -4.724 11.732 3.819 1.00 95.38 169 VAL A N 1
ATOM 1376 C CA . VAL A 1 169 ? -6.190 11.639 3.821 1.00 95.38 169 VAL A CA 1
ATOM 1377 C C . VAL A 1 169 ? -6.745 11.919 5.216 1.00 95.38 169 VAL A C 1
ATOM 1379 O O . VAL A 1 169 ? -6.034 11.801 6.223 1.00 95.38 169 VAL A O 1
ATOM 1382 N N . ASP A 1 170 ? -8.022 12.285 5.283 1.00 87.06 170 ASP A N 1
ATOM 1383 C CA . ASP A 1 170 ? -8.714 12.490 6.552 1.00 87.06 170 ASP A CA 1
ATOM 1384 C C . ASP A 1 170 ? -8.803 11.188 7.352 1.00 87.06 170 ASP A C 1
ATOM 1386 O O . ASP A 1 170 ? -9.169 10.129 6.836 1.00 87.06 170 ASP A O 1
ATOM 1390 N N . LYS A 1 171 ? -8.498 11.278 8.649 1.00 73.56 171 LYS A N 1
ATOM 1391 C CA . LYS A 1 171 ? -8.681 10.162 9.580 1.00 73.56 171 LYS A CA 1
ATOM 1392 C C . LYS A 1 171 ? -10.173 10.023 9.873 1.00 73.56 171 LYS A C 1
ATOM 1394 O O . LYS A 1 171 ? -10.764 10.948 10.428 1.00 73.56 171 LYS A O 1
ATOM 1399 N N . LYS A 1 172 ? -10.759 8.891 9.489 1.00 59.09 172 LYS A N 1
ATOM 1400 C CA . LYS A 1 172 ? -12.132 8.507 9.838 1.00 59.09 172 LYS A CA 1
ATOM 1401 C C . LYS A 1 172 ? -12.149 7.571 11.037 1.00 59.09 172 LYS A C 1
ATOM 1403 O O . LYS A 1 172 ? -11.196 6.770 11.163 1.00 59.09 172 LYS A O 1
#

Radius of gyration: 16.0 Å; chains: 1; bounding box: 44×38×36 Å